Protein AF-A0A159Z6B5-F1 (afdb_monomer_lite)

Foldseek 3Di:
DQPPVCVVVQVVLVVVVWHWDALDDPHPDIDTKDFFPQFFPAAQAQVVEPEFQALVNNGHHRIPPPAAWGFTHHRVSDTDTDHDD

Structure (mmCIF, N/CA/C/O backbone):
data_AF-A0A159Z6B5-F1
#
_entry.id   AF-A0A159Z6B5-F1
#
loop_
_atom_site.group_PDB
_atom_site.id
_atom_site.type_symbol
_atom_site.label_atom_id
_atom_site.label_alt_id
_atom_site.label_comp_id
_atom_site.label_asym_id
_atom_site.label_entity_id
_atom_site.label_seq_id
_atom_site.pdbx_PDB_ins_code
_atom_site.Cartn_x
_atom_site.Cartn_y
_atom_site.Cartn_z
_atom_site.occupancy
_atom_site.B_iso_or_equiv
_atom_site.auth_seq_id
_atom_site.auth_comp_id
_atom_site.auth_asym_id
_atom_site.auth_atom_id
_atom_site.pdbx_PDB_model_num
ATOM 1 N N . MET A 1 1 ? 16.655 1.607 -11.956 1.00 59.25 1 MET A N 1
ATOM 2 C CA . MET A 1 1 ? 16.636 1.190 -13.375 1.00 59.25 1 MET A CA 1
ATOM 3 C C . MET A 1 1 ? 15.724 -0.025 -13.482 1.00 59.25 1 MET A C 1
ATOM 5 O O . MET A 1 1 ? 15.958 -0.974 -12.746 1.00 59.25 1 MET A O 1
ATOM 9 N N . ILE A 1 2 ? 14.648 0.029 -14.277 1.00 69.81 2 ILE A N 1
ATOM 10 C CA . ILE A 1 2 ? 13.715 -1.105 -14.420 1.00 69.81 2 ILE A CA 1
ATOM 11 C C . ILE A 1 2 ? 14.373 -2.147 -15.343 1.00 69.81 2 ILE A C 1
ATOM 13 O O . ILE A 1 2 ? 14.862 -1.757 -16.404 1.00 69.81 2 ILE A O 1
ATOM 17 N N . PRO A 1 3 ? 14.409 -3.441 -14.974 1.00 77.56 3 PRO A N 1
ATOM 18 C CA . PRO A 1 3 ? 14.941 -4.490 -15.837 1.00 77.56 3 PRO A CA 1
ATOM 19 C C . PRO A 1 3 ? 14.230 -4.513 -17.202 1.00 77.56 3 PRO A C 1
ATOM 21 O O . PRO A 1 3 ? 13.004 -4.385 -17.227 1.00 77.56 3 PRO A O 1
ATOM 24 N N . PRO A 1 4 ? 14.938 -4.755 -18.323 1.00 80.44 4 PRO A N 1
ATOM 25 C CA . PRO A 1 4 ? 14.328 -4.808 -19.658 1.00 80.44 4 PRO A CA 1
ATOM 26 C C . PRO A 1 4 ? 13.152 -5.791 -19.738 1.00 80.44 4 PRO A C 1
ATOM 28 O O . PRO A 1 4 ? 12.124 -5.488 -20.335 1.00 80.44 4 PRO A O 1
ATOM 31 N N . ALA A 1 5 ? 13.263 -6.927 -19.043 1.00 82.94 5 ALA A N 1
ATOM 32 C CA . ALA A 1 5 ? 12.218 -7.946 -18.950 1.00 82.94 5 ALA A CA 1
ATOM 33 C C . ALA A 1 5 ? 10.891 -7.433 -18.348 1.00 82.94 5 ALA A C 1
ATOM 35 O O . ALA A 1 5 ? 9.836 -7.996 -18.615 1.00 82.94 5 ALA A O 1
ATOM 36 N N . LEU A 1 6 ? 10.923 -6.355 -17.556 1.00 84.50 6 LEU A N 1
ATOM 37 C CA . LEU A 1 6 ? 9.746 -5.752 -16.919 1.00 84.50 6 LEU A CA 1
ATOM 38 C C . LEU A 1 6 ? 9.257 -4.484 -17.636 1.00 84.50 6 LEU A C 1
ATOM 40 O O . LEU A 1 6 ? 8.261 -3.893 -17.220 1.00 84.50 6 LEU A O 1
ATOM 44 N N . ALA A 1 7 ? 9.920 -4.056 -18.716 1.00 87.00 7 ALA A N 1
ATOM 45 C CA . ALA A 1 7 ? 9.600 -2.809 -19.409 1.00 87.00 7 ALA A CA 1
ATOM 46 C C . ALA A 1 7 ? 8.178 -2.803 -19.998 1.00 87.00 7 ALA A C 1
ATOM 48 O O . ALA A 1 7 ? 7.481 -1.790 -19.921 1.00 87.00 7 ALA A O 1
ATOM 49 N N . ALA A 1 8 ? 7.703 -3.942 -20.515 1.00 89.50 8 ALA A N 1
ATOM 50 C CA . ALA A 1 8 ? 6.337 -4.069 -21.021 1.00 89.50 8 ALA A CA 1
ATOM 51 C C . ALA A 1 8 ? 5.294 -3.850 -19.907 1.00 89.50 8 ALA A C 1
ATOM 53 O O . ALA A 1 8 ? 4.378 -3.042 -20.082 1.00 89.50 8 ALA A O 1
ATOM 54 N N . ALA A 1 9 ? 5.480 -4.480 -18.742 1.00 88.19 9 ALA A N 1
ATOM 55 C CA . ALA A 1 9 ? 4.614 -4.307 -17.573 1.00 88.19 9 ALA A CA 1
ATOM 56 C C . ALA A 1 9 ? 4.647 -2.866 -17.036 1.00 88.19 9 ALA A C 1
ATOM 58 O O . ALA A 1 9 ? 3.600 -2.283 -16.751 1.00 88.19 9 ALA A O 1
ATOM 59 N N . ALA A 1 10 ? 5.833 -2.252 -16.985 1.00 89.62 10 ALA A N 1
ATOM 60 C CA . ALA A 1 10 ? 5.982 -0.851 -16.610 1.00 89.62 10 ALA A CA 1
ATOM 61 C C . ALA A 1 10 ? 5.224 0.080 -17.567 1.00 89.62 10 ALA A C 1
ATOM 63 O O . ALA A 1 10 ? 4.493 0.965 -17.126 1.00 89.62 10 ALA A O 1
ATOM 64 N N . SER A 1 11 ? 5.339 -0.155 -18.877 1.00 91.31 11 SER A N 1
ATOM 65 C CA . SER A 1 11 ? 4.638 0.638 -19.887 1.00 91.31 11 SER A CA 1
ATOM 66 C C . SER A 1 11 ? 3.116 0.507 -19.769 1.00 91.31 11 SER A C 1
ATOM 68 O O . SER A 1 11 ? 2.408 1.505 -19.871 1.00 91.31 11 SER A O 1
ATOM 70 N N . ALA A 1 12 ? 2.604 -0.700 -19.506 1.00 91.94 12 ALA A N 1
ATOM 71 C CA . ALA A 1 12 ? 1.179 -0.933 -19.295 1.00 91.94 12 ALA A CA 1
ATOM 72 C C . ALA A 1 12 ? 0.673 -0.199 -18.049 1.00 91.94 12 ALA A C 1
ATOM 74 O O . ALA A 1 12 ? -0.353 0.469 -18.112 1.00 91.94 12 ALA A O 1
ATOM 75 N N . CYS A 1 13 ? 1.436 -0.246 -16.954 1.00 92.56 13 CYS A N 1
ATOM 76 C CA . CYS A 1 13 ? 1.109 0.472 -15.727 1.00 92.56 13 CYS A CA 1
ATOM 77 C C . CYS A 1 13 ? 0.987 1.985 -15.946 1.00 92.56 13 CYS A C 1
ATOM 79 O O . CYS A 1 13 ? -0.008 2.591 -15.552 1.00 92.56 13 CYS A O 1
ATOM 81 N N . VAL A 1 14 ? 1.979 2.585 -16.610 1.00 92.06 14 VAL A N 1
ATOM 82 C CA . VAL A 1 14 ? 1.993 4.030 -16.879 1.00 92.06 14 VAL A CA 1
ATOM 83 C C . VAL A 1 14 ? 0.861 4.428 -17.825 1.00 92.06 14 VAL A C 1
ATOM 85 O O . VAL A 1 14 ? 0.209 5.443 -17.591 1.00 92.06 14 VAL A O 1
ATOM 88 N N . ARG A 1 15 ? 0.553 3.612 -18.845 1.00 91.94 15 ARG A N 1
ATOM 89 C CA . ARG A 1 15 ? -0.604 3.847 -19.730 1.00 91.94 15 ARG A CA 1
ATOM 90 C C . ARG A 1 15 ? -1.937 3.832 -18.981 1.00 91.94 15 ARG A C 1
ATOM 92 O O . ARG A 1 15 ? -2.824 4.601 -19.329 1.00 91.94 15 ARG A O 1
ATOM 99 N N . SER A 1 16 ? -2.063 3.009 -17.942 1.00 87.25 16 SER A N 1
ATOM 100 C CA . SER A 1 16 ? -3.241 2.979 -17.066 1.00 87.25 16 SER A CA 1
ATOM 101 C C . SER A 1 16 ? -3.279 4.124 -16.040 1.00 87.25 16 SER A C 1
ATOM 103 O O . SER A 1 16 ? -4.194 4.172 -15.221 1.00 87.25 16 SER A O 1
ATOM 105 N N . GLY A 1 17 ? -2.301 5.038 -16.053 1.00 88.19 17 GLY A N 1
ATOM 106 C CA . GLY A 1 17 ? -2.197 6.154 -15.105 1.00 88.19 17 GLY A CA 1
ATOM 107 C C . GLY A 1 17 ? -1.526 5.797 -13.775 1.00 88.19 17 GLY A C 1
ATOM 108 O O . GLY A 1 17 ? -1.583 6.575 -12.825 1.00 88.19 17 GLY A O 1
ATOM 109 N N . GLY A 1 18 ? -0.903 4.621 -13.688 1.00 91.88 18 GLY A N 1
ATOM 110 C CA . GLY A 1 18 ? -0.139 4.189 -12.526 1.00 91.88 18 GLY A CA 1
ATOM 111 C C . GLY A 1 18 ? 1.337 4.585 -12.582 1.00 91.88 18 GLY A C 1
ATOM 112 O O . GLY A 1 18 ? 1.859 5.096 -13.571 1.00 91.88 18 GLY A O 1
ATOM 113 N N . ARG A 1 19 ? 2.043 4.297 -11.493 1.00 90.56 19 ARG A N 1
ATOM 114 C CA . ARG A 1 19 ? 3.491 4.428 -11.345 1.00 90.56 19 ARG A CA 1
ATOM 115 C C . ARG A 1 19 ? 4.078 3.048 -11.115 1.00 90.56 19 ARG A C 1
ATOM 117 O O . ARG A 1 19 ? 3.684 2.356 -10.184 1.00 90.56 19 ARG A O 1
ATOM 124 N N . TYR A 1 20 ? 5.032 2.646 -11.945 1.00 90.06 20 TYR A N 1
ATOM 125 C CA . TYR A 1 20 ? 5.719 1.372 -11.767 1.00 90.06 20 TYR A CA 1
ATOM 126 C C . TYR A 1 20 ? 6.934 1.557 -10.860 1.00 90.06 20 TYR A C 1
ATOM 128 O O . TYR A 1 20 ? 7.788 2.403 -11.132 1.00 90.06 20 TYR A O 1
ATOM 136 N N . GLY A 1 21 ? 7.013 0.789 -9.779 1.00 88.75 21 GLY A N 1
ATOM 137 C CA . GLY A 1 21 ? 8.056 0.957 -8.771 1.00 88.75 21 GLY A CA 1
ATOM 138 C C . GLY A 1 21 ? 8.352 -0.326 -8.000 1.00 88.75 21 GLY A C 1
ATOM 139 O O . GLY A 1 21 ? 7.637 -1.316 -8.160 1.00 88.75 21 GLY A O 1
ATOM 140 N N . PRO A 1 22 ? 9.413 -0.334 -7.183 1.00 86.88 22 PRO A N 1
ATOM 141 C CA . PRO A 1 22 ? 9.708 -1.455 -6.302 1.00 86.88 22 PRO A CA 1
ATOM 142 C C . PRO A 1 22 ? 8.657 -1.560 -5.187 1.00 86.88 22 PRO A C 1
ATOM 144 O O . PRO A 1 22 ? 8.192 -0.546 -4.670 1.00 86.88 22 PRO A O 1
ATOM 147 N N . ARG A 1 23 ? 8.310 -2.790 -4.794 1.00 84.50 23 ARG A N 1
ATOM 148 C CA . ARG A 1 23 ? 7.340 -3.082 -3.716 1.00 84.50 23 ARG A CA 1
ATOM 149 C C . ARG A 1 23 ? 7.835 -2.742 -2.303 1.00 84.50 23 ARG A C 1
ATOM 151 O O . ARG A 1 23 ? 7.048 -2.715 -1.368 1.00 84.50 23 ARG A O 1
ATOM 158 N N . GLY A 1 24 ? 9.121 -2.437 -2.152 1.00 76.25 24 GLY A N 1
ATOM 159 C CA . GLY A 1 24 ? 9.741 -2.065 -0.885 1.00 76.25 24 GLY A CA 1
ATOM 160 C C . GLY A 1 24 ? 11.180 -1.594 -1.079 1.00 76.25 24 GLY A C 1
ATOM 161 O O . GLY A 1 24 ? 11.758 -1.748 -2.159 1.00 76.25 24 GLY A O 1
ATOM 162 N N . SER A 1 25 ? 11.763 -1.012 -0.029 1.00 65.69 25 SER A N 1
ATOM 163 C CA . SER A 1 25 ? 13.160 -0.572 -0.049 1.00 65.69 25 SER A CA 1
ATOM 164 C C . SER A 1 25 ? 14.079 -1.800 -0.088 1.00 65.69 25 SER A C 1
ATOM 166 O O . SE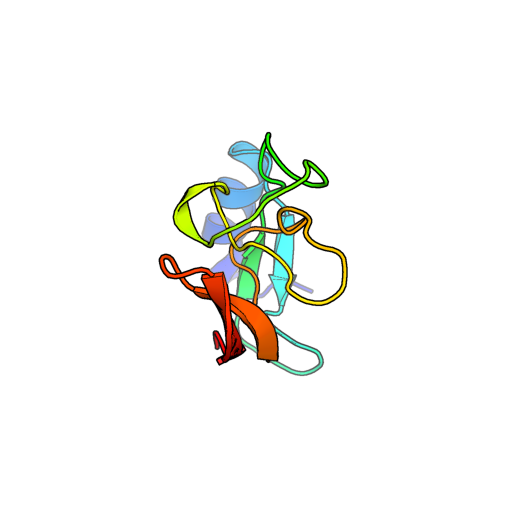R A 1 25 ? 14.206 -2.510 0.903 1.00 65.69 25 SER A O 1
ATOM 168 N N . GLY A 1 26 ? 14.664 -2.092 -1.254 1.00 66.56 26 GLY A N 1
ATOM 169 C CA . GLY A 1 26 ? 15.552 -3.246 -1.471 1.00 66.56 26 GLY A CA 1
ATOM 170 C C . GLY A 1 26 ? 14.922 -4.453 -2.182 1.00 66.56 26 GLY A C 1
ATOM 171 O O . GLY A 1 26 ? 15.638 -5.396 -2.521 1.00 66.56 26 GLY A O 1
ATOM 172 N N . SER A 1 27 ? 13.618 -4.431 -2.475 1.00 68.81 27 SER A N 1
ATOM 173 C CA . SER A 1 27 ? 12.955 -5.528 -3.194 1.00 68.81 27 SER A CA 1
ATOM 174 C C . SER A 1 27 ? 13.307 -5.518 -4.687 1.00 68.81 27 SER A C 1
ATOM 176 O O . SER A 1 27 ? 13.241 -4.482 -5.348 1.00 68.81 27 SER A O 1
ATOM 178 N N . ARG A 1 28 ? 13.617 -6.695 -5.256 1.00 75.06 28 ARG A N 1
ATOM 179 C CA . ARG A 1 28 ? 13.740 -6.888 -6.722 1.00 75.06 28 ARG A CA 1
ATOM 180 C C . ARG A 1 28 ? 12.380 -7.058 -7.413 1.00 75.06 28 ARG A C 1
ATOM 182 O O . ARG A 1 28 ? 12.324 -7.154 -8.636 1.00 75.06 28 ARG A O 1
ATOM 189 N N . SER A 1 29 ? 11.307 -7.090 -6.626 1.00 82.88 29 SER A N 1
ATOM 190 C CA . SER A 1 29 ? 9.922 -7.182 -7.080 1.00 82.88 29 SER A CA 1
ATOM 191 C C . SER A 1 29 ? 9.361 -5.793 -7.357 1.00 82.88 29 SER A C 1
ATOM 193 O O . SER A 1 29 ? 9.466 -4.888 -6.525 1.00 82.88 29 SER A O 1
ATOM 195 N N . TYR A 1 30 ? 8.737 -5.645 -8.521 1.00 87.75 30 TYR A N 1
ATOM 196 C CA . TYR A 1 30 ? 8.108 -4.406 -8.959 1.00 87.75 30 TYR A CA 1
ATOM 197 C C . TYR A 1 30 ? 6.598 -4.589 -9.048 1.00 87.75 30 TYR A C 1
ATOM 199 O O . TYR A 1 30 ? 6.116 -5.685 -9.327 1.00 87.75 30 TYR A O 1
ATOM 207 N N . ALA A 1 31 ? 5.860 -3.508 -8.838 1.00 90.38 31 ALA A N 1
ATOM 208 C CA . ALA A 1 31 ? 4.418 -3.484 -9.000 1.00 90.38 31 ALA A CA 1
ATOM 209 C C . ALA A 1 31 ? 3.952 -2.173 -9.625 1.00 90.38 31 ALA A C 1
ATOM 211 O O . ALA A 1 31 ? 4.659 -1.159 -9.628 1.00 90.38 31 ALA A O 1
ATOM 212 N N . CYS A 1 32 ? 2.730 -2.217 -10.149 1.00 92.50 32 CYS A N 1
ATOM 213 C CA . CYS A 1 32 ? 2.017 -1.028 -10.565 1.00 92.50 32 CYS A CA 1
ATOM 214 C C . CYS A 1 32 ? 1.282 -0.420 -9.372 1.00 92.50 32 CYS A C 1
ATOM 216 O O . CYS A 1 32 ? 0.386 -1.047 -8.813 1.00 92.50 32 CYS A O 1
ATOM 218 N N . PHE A 1 33 ? 1.654 0.800 -9.006 1.00 92.44 33 PHE A N 1
ATOM 219 C CA . PHE A 1 33 ? 0.988 1.588 -7.981 1.00 92.44 33 PHE A CA 1
ATOM 220 C C . PHE A 1 33 ? 0.030 2.566 -8.640 1.00 92.44 33 PHE A C 1
ATOM 222 O O . PHE A 1 33 ? 0.413 3.306 -9.541 1.00 92.44 33 PHE A O 1
ATOM 229 N N . THR A 1 34 ? -1.203 2.620 -8.169 1.00 94.00 34 THR A N 1
ATOM 230 C CA . THR A 1 34 ? -2.200 3.592 -8.625 1.00 94.00 34 THR A CA 1
ATOM 231 C C . THR A 1 34 ? -2.693 4.404 -7.442 1.00 94.00 34 THR A C 1
ATOM 233 O O . THR A 1 34 ? -2.682 3.915 -6.313 1.00 94.00 34 THR A O 1
ATOM 236 N N . THR A 1 35 ? -3.094 5.649 -7.688 1.00 93.69 35 THR A N 1
ATOM 237 C CA . THR A 1 35 ? -3.758 6.478 -6.678 1.00 93.69 35 THR A CA 1
ATOM 238 C C . THR A 1 35 ? -5.264 6.241 -6.782 1.00 93.69 35 THR A C 1
ATOM 240 O O . THR A 1 35 ? -5.845 6.567 -7.823 1.00 93.69 35 THR A O 1
ATOM 243 N N . PRO A 1 36 ? -5.916 5.677 -5.751 1.00 93.62 36 PRO A N 1
ATOM 244 C CA . PRO A 1 36 ? -7.364 5.506 -5.745 1.00 93.62 36 PRO A CA 1
ATOM 245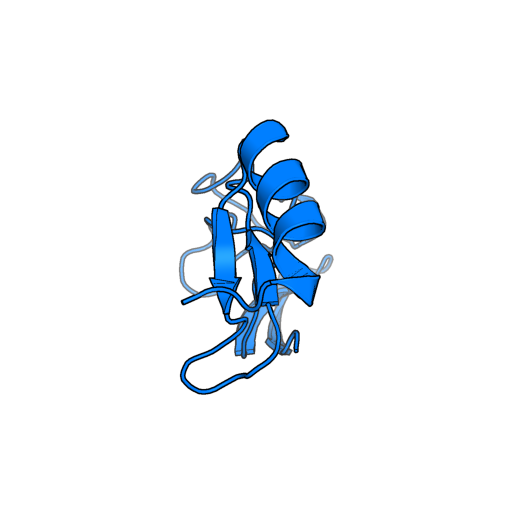 C C . PRO A 1 36 ? -8.095 6.848 -5.821 1.00 93.62 36 PRO A C 1
ATOM 247 O O . PRO A 1 36 ? -7.615 7.859 -5.309 1.00 93.62 36 PRO A O 1
ATOM 250 N N . ARG A 1 37 ? -9.294 6.872 -6.413 1.00 93.81 37 ARG A N 1
ATOM 251 C CA . ARG A 1 37 ? -10.107 8.106 -6.508 1.00 93.81 37 ARG A CA 1
ATOM 252 C C . ARG A 1 37 ? -10.627 8.587 -5.152 1.00 93.81 37 ARG A C 1
ATOM 254 O O . ARG A 1 37 ? -11.016 9.741 -5.000 1.00 93.81 37 ARG A O 1
ATOM 261 N N . ASP A 1 38 ? -10.688 7.679 -4.195 1.00 95.31 38 ASP A N 1
ATOM 262 C CA . ASP A 1 38 ? -11.101 7.876 -2.814 1.00 95.31 38 ASP A CA 1
ATOM 263 C C . ASP A 1 38 ? -9.927 8.167 -1.870 1.00 95.31 38 ASP A C 1
ATOM 265 O O . ASP A 1 38 ? -10.163 8.387 -0.688 1.00 95.31 38 ASP A O 1
ATOM 269 N N . ALA A 1 39 ? -8.687 8.227 -2.371 1.00 95.00 39 ALA A N 1
ATOM 270 C CA . ALA A 1 39 ? -7.503 8.538 -1.573 1.00 95.00 39 ALA A CA 1
ATOM 271 C C . ALA A 1 39 ? -7.713 9.781 -0.686 1.00 95.00 39 ALA A C 1
ATOM 273 O O . ALA A 1 39 ? -8.087 10.851 -1.165 1.00 95.00 39 ALA A O 1
ATOM 274 N N . GLY A 1 40 ? -7.461 9.633 0.618 1.00 94.94 40 GLY A N 1
ATOM 275 C CA . GLY A 1 40 ? -7.594 10.704 1.608 1.00 94.94 40 GLY A CA 1
ATOM 276 C C . GLY A 1 40 ? -9.018 10.981 2.103 1.00 94.94 40 GLY A C 1
ATOM 277 O O . GLY A 1 40 ? -9.168 11.751 3.049 1.00 94.94 40 GLY A O 1
ATOM 278 N N . LYS A 1 41 ? -10.056 10.352 1.536 1.00 96.88 41 LYS A N 1
ATOM 279 C CA . LYS A 1 41 ? -11.420 10.446 2.081 1.00 96.88 41 LYS A CA 1
ATOM 280 C C . LYS A 1 41 ? -11.508 9.773 3.446 1.00 96.88 41 LYS A C 1
ATOM 282 O O . LYS A 1 41 ? -10.826 8.779 3.683 1.00 96.88 41 LYS A O 1
ATOM 287 N N . SER A 1 42 ? -12.368 10.289 4.319 1.00 96.56 42 SER A N 1
ATOM 288 C CA . SER A 1 42 ? -12.644 9.679 5.621 1.00 96.56 42 SER A CA 1
ATOM 289 C C . SER A 1 42 ? -13.307 8.309 5.462 1.00 96.56 42 SER A C 1
ATOM 291 O O . SER A 1 42 ? -14.178 8.141 4.610 1.00 96.56 42 SER A O 1
ATOM 293 N N . CYS A 1 43 ? -12.924 7.353 6.303 1.00 96.31 43 CYS A N 1
ATOM 294 C CA . CYS A 1 43 ? -13.445 5.988 6.289 1.00 96.31 43 CYS A CA 1
ATOM 295 C C . CYS A 1 43 ? -13.607 5.433 7.709 1.00 96.31 43 CYS A C 1
ATOM 297 O O . CYS A 1 43 ? -12.967 5.892 8.656 1.00 96.31 43 CYS A O 1
ATOM 299 N N . SER A 1 44 ? -14.472 4.430 7.847 1.00 95.25 44 SER A N 1
ATOM 300 C CA . SER A 1 44 ? -14.796 3.772 9.121 1.00 95.25 44 SER A CA 1
ATOM 301 C C . SER A 1 44 ? -14.560 2.258 9.106 1.00 95.25 44 SER A C 1
ATOM 303 O O . SER A 1 44 ? -14.499 1.627 10.161 1.00 95.25 44 SER A O 1
ATOM 305 N N . LYS A 1 45 ? -14.410 1.672 7.916 1.00 94.75 45 LYS A N 1
ATOM 306 C CA . LYS A 1 45 ? -14.178 0.241 7.682 1.00 94.75 45 LYS A CA 1
ATOM 307 C C . LYS A 1 45 ? -13.460 0.023 6.347 1.00 94.75 45 LYS A C 1
ATOM 309 O O . LYS A 1 45 ? -13.430 0.930 5.516 1.00 94.75 45 LYS A O 1
ATOM 314 N N . ALA A 1 46 ? -12.893 -1.167 6.136 1.00 93.00 46 ALA A N 1
ATOM 315 C CA . A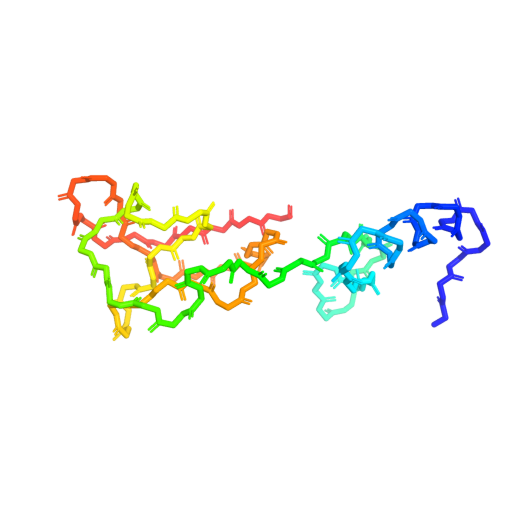LA A 1 46 ? -12.158 -1.502 4.906 1.00 93.00 46 ALA A CA 1
ATOM 316 C C . ALA A 1 46 ? -12.978 -1.240 3.632 1.00 93.00 46 ALA A C 1
ATOM 318 O O . ALA A 1 46 ? -12.504 -0.526 2.752 1.00 93.00 46 ALA A O 1
ATOM 319 N N . SER A 1 47 ? -14.214 -1.747 3.567 1.00 93.75 47 SER A N 1
ATOM 320 C CA . SER A 1 47 ? -15.102 -1.631 2.402 1.00 93.75 47 SER A CA 1
ATOM 321 C C . SER A 1 47 ? -15.474 -0.204 1.986 1.00 93.75 47 SER A C 1
ATOM 323 O O . SER A 1 47 ? -16.080 -0.031 0.933 1.00 93.75 47 SER A O 1
ATOM 325 N N . ASP A 1 48 ? -15.187 0.812 2.807 1.00 94.81 48 ASP A N 1
ATOM 326 C CA . ASP A 1 48 ? -15.427 2.214 2.433 1.00 94.81 48 ASP A CA 1
ATOM 327 C C . ASP A 1 48 ? -14.428 2.700 1.366 1.00 94.81 48 ASP A C 1
ATOM 329 O O . ASP A 1 48 ? -14.691 3.694 0.687 1.00 94.81 48 ASP A O 1
ATOM 333 N N . CYS A 1 49 ? -13.287 2.015 1.223 1.00 95.06 49 CYS A N 1
ATOM 334 C CA . CYS A 1 49 ? -12.186 2.419 0.358 1.00 95.06 49 CYS A CA 1
ATOM 335 C C . CYS A 1 49 ? -11.915 1.391 -0.748 1.00 95.06 49 CYS A C 1
ATOM 337 O O . CYS A 1 49 ? -12.070 0.189 -0.547 1.00 95.06 49 CYS A O 1
ATOM 339 N N . SER A 1 50 ? -11.406 1.848 -1.894 1.00 94.06 50 SER A N 1
ATOM 340 C CA . SER A 1 50 ? -10.968 0.957 -2.983 1.00 94.06 50 SER A CA 1
ATOM 341 C C . SER A 1 50 ? -9.709 0.161 -2.613 1.00 94.06 50 SER A C 1
ATOM 343 O O . SER A 1 50 ? -9.497 -0.937 -3.123 1.00 94.06 50 SER A O 1
ATOM 345 N N . SER A 1 51 ? -8.870 0.735 -1.740 1.00 92.94 51 SER A N 1
ATOM 346 C CA . SER A 1 51 ? -7.603 0.155 -1.279 1.00 92.94 51 SER A CA 1
ATOM 347 C C . SER A 1 51 ? -7.722 -0.355 0.160 1.00 92.94 51 SER A C 1
ATOM 349 O O . SER A 1 51 ? -8.121 -1.491 0.388 1.00 92.94 51 SER A O 1
ATOM 351 N N . ALA A 1 52 ? -7.401 0.483 1.145 1.00 95.00 52 ALA A N 1
ATOM 352 C CA . ALA A 1 52 ? -7.540 0.166 2.560 1.00 95.00 52 ALA A CA 1
ATOM 353 C C . ALA A 1 52 ? -7.885 1.427 3.356 1.00 95.00 52 ALA A C 1
ATOM 355 O O . ALA A 1 52 ? -7.477 2.530 2.986 1.00 95.00 52 ALA A O 1
ATOM 356 N N . CYS A 1 53 ? -8.597 1.258 4.468 1.00 96.69 53 CYS A N 1
ATOM 357 C CA . CYS A 1 53 ? -8.873 2.332 5.416 1.00 96.69 53 CYS A CA 1
ATOM 358 C C . CYS A 1 53 ? -7.771 2.379 6.482 1.00 96.69 53 CYS A C 1
ATOM 360 O O . CYS A 1 53 ? -7.659 1.451 7.283 1.00 96.69 53 CYS A O 1
ATOM 362 N N . LEU A 1 54 ? -6.947 3.431 6.506 1.00 96.62 54 LEU A N 1
ATOM 363 C CA . LEU A 1 54 ? -5.833 3.560 7.451 1.00 96.62 54 LEU A CA 1
ATOM 364 C C . LEU A 1 54 ? -6.358 3.823 8.867 1.00 96.62 54 LEU A C 1
ATOM 366 O O . LEU A 1 54 ? -6.990 4.843 9.126 1.00 96.62 54 LEU A O 1
ATOM 370 N N . ALA A 1 55 ? -6.041 2.944 9.817 1.00 95.94 55 ALA A N 1
ATOM 371 C CA . ALA A 1 55 ? -6.572 3.005 11.182 1.00 95.94 55 ALA A CA 1
ATOM 372 C C . ALA A 1 55 ? -6.075 4.214 11.991 1.00 95.94 55 ALA A C 1
ATOM 374 O O . ALA A 1 55 ? -6.734 4.625 12.950 1.00 95.94 55 ALA A O 1
ATOM 375 N N . ARG A 1 56 ? -4.905 4.755 11.624 1.00 92.81 56 ARG A N 1
ATOM 376 C CA . ARG A 1 56 ? -4.259 5.885 12.307 1.00 92.81 56 ARG A CA 1
ATOM 377 C C . ARG A 1 56 ? -4.912 7.222 11.972 1.00 92.81 56 ARG A C 1
ATOM 379 O O . ARG A 1 56 ? -5.081 8.051 12.857 1.00 92.81 56 ARG A O 1
ATOM 386 N N . SER A 1 57 ? -5.251 7.426 10.703 1.00 94.56 57 SER A N 1
ATOM 387 C CA . SER A 1 57 ? -5.824 8.675 10.188 1.00 94.56 57 SER A CA 1
ATOM 388 C C . SER A 1 57 ? -7.317 8.580 9.884 1.00 94.56 57 SER A C 1
ATOM 390 O O . SER A 1 57 ? -7.927 9.605 9.605 1.00 94.56 57 SER A O 1
ATOM 392 N N . LEU A 1 58 ? -7.897 7.374 9.926 1.00 95.25 58 LEU A N 1
ATOM 393 C CA . LEU A 1 58 ? -9.274 7.093 9.508 1.00 95.25 58 LEU A CA 1
ATOM 394 C C . LEU A 1 58 ? -9.553 7.612 8.093 1.00 95.25 58 LEU A C 1
ATOM 396 O O . LEU A 1 58 ? -10.592 8.213 7.823 1.00 95.25 58 LEU A O 1
ATOM 400 N N . SER A 1 59 ? -8.590 7.401 7.192 1.00 96.69 59 SER A N 1
ATOM 401 C CA . SER A 1 59 ? -8.671 7.846 5.804 1.00 96.69 59 SER A CA 1
ATOM 402 C C . SER A 1 59 ? -8.247 6.765 4.813 1.00 96.69 59 SER A C 1
ATOM 404 O O . SER A 1 59 ? -7.412 5.908 5.115 1.00 96.69 59 SER A O 1
ATOM 406 N N . CYS A 1 60 ? -8.831 6.798 3.617 1.00 96.81 60 CYS A N 1
ATOM 407 C CA . CYS A 1 60 ? -8.514 5.860 2.551 1.00 96.81 60 CYS A CA 1
ATOM 408 C C .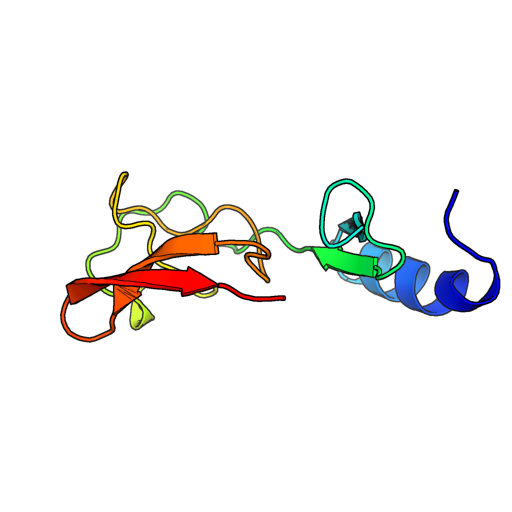 CYS A 1 60 ? -7.069 6.029 2.079 1.00 96.81 60 CYS A C 1
ATOM 410 O O . CYS A 1 60 ? -6.576 7.146 1.885 1.00 96.81 60 CYS A O 1
ATOM 412 N N . ALA A 1 61 ? -6.397 4.897 1.881 1.00 95.81 61 ALA A N 1
ATOM 413 C CA . ALA A 1 61 ? -4.988 4.841 1.543 1.00 95.81 61 ALA A CA 1
ATOM 414 C C . ALA A 1 61 ? -4.671 5.594 0.235 1.00 95.81 61 ALA A C 1
ATOM 416 O O . ALA A 1 61 ? -5.432 5.521 -0.733 1.00 95.81 61 ALA A O 1
ATOM 417 N N . PRO A 1 62 ? -3.516 6.281 0.163 1.00 93.62 62 PRO A N 1
ATOM 418 C CA . PRO A 1 62 ? -3.140 7.069 -1.009 1.00 93.62 62 PRO A CA 1
ATOM 419 C C . PRO A 1 62 ? -2.663 6.221 -2.196 1.00 93.62 62 PRO A C 1
ATOM 421 O O . PRO A 1 62 ? -2.476 6.751 -3.288 1.00 93.62 62 PRO A O 1
ATOM 424 N N . LEU A 1 63 ? -2.423 4.925 -1.987 1.00 92.31 63 LEU A N 1
ATOM 425 C CA . LEU A 1 63 ? -1.856 4.013 -2.976 1.00 92.31 63 LEU A CA 1
ATOM 426 C C . LEU A 1 63 ? -2.615 2.684 -2.989 1.00 92.31 63 LEU A C 1
ATOM 428 O O . LEU A 1 63 ? -3.082 2.205 -1.953 1.00 92.31 63 LEU A O 1
ATOM 432 N N . GLN A 1 64 ? -2.685 2.079 -4.171 1.00 91.94 64 GLN A N 1
ATOM 433 C CA . GLN A 1 64 ? -3.213 0.742 -4.412 1.00 91.94 64 GLN A CA 1
ATOM 434 C C . GLN A 1 64 ? -2.314 -0.015 -5.402 1.00 91.94 64 GLN A C 1
ATOM 436 O O . GLN A 1 64 ? -2.090 0.488 -6.510 1.00 91.94 64 GLN A O 1
ATOM 441 N N . PRO A 1 65 ? -1.830 -1.220 -5.050 1.00 90.94 65 PRO A N 1
ATOM 442 C CA . PRO A 1 65 ? -1.945 -1.862 -3.736 1.00 90.94 65 PRO A CA 1
ATOM 443 C C . PRO A 1 65 ? -1.119 -1.140 -2.659 1.00 90.94 65 PRO A C 1
ATOM 445 O O . PRO A 1 65 ? -0.092 -0.525 -2.958 1.00 90.94 65 PRO A O 1
ATOM 448 N N . LEU A 1 66 ? -1.553 -1.231 -1.401 1.00 91.00 66 LEU A N 1
ATOM 449 C CA . LEU A 1 66 ? -0.815 -0.704 -0.253 1.00 91.00 66 LEU A CA 1
ATOM 450 C C . LEU A 1 66 ? 0.194 -1.752 0.250 1.00 91.00 66 LEU A C 1
ATOM 452 O O . LEU A 1 66 ? -0.096 -2.512 1.169 1.00 91.00 66 LEU A O 1
ATOM 456 N N . PHE A 1 67 ? 1.365 -1.813 -0.387 1.00 90.94 67 PHE A N 1
ATOM 457 C CA . PHE A 1 67 ? 2.443 -2.735 -0.008 1.00 90.94 67 PHE A CA 1
ATOM 458 C C . PHE A 1 67 ? 3.122 -2.355 1.314 1.00 90.94 67 PHE A C 1
ATOM 460 O O . PHE A 1 67 ? 3.210 -1.176 1.673 1.00 90.94 67 PHE A O 1
ATOM 467 N N . GLY A 1 68 ? 3.647 -3.364 2.008 1.00 88.56 68 GLY A N 1
ATOM 468 C CA . GLY A 1 68 ? 4.222 -3.253 3.346 1.00 88.56 68 GLY A CA 1
ATOM 469 C C . GLY A 1 68 ? 3.209 -3.559 4.451 1.00 88.56 68 GLY A C 1
ATOM 470 O O . GLY A 1 68 ? 2.088 -3.991 4.189 1.00 88.56 68 GLY A O 1
ATOM 471 N N . CYS A 1 69 ? 3.623 -3.350 5.701 1.00 91.88 69 CYS A N 1
ATOM 472 C CA . CYS A 1 69 ? 2.779 -3.547 6.878 1.00 91.88 69 CYS A CA 1
ATOM 473 C C . CYS A 1 69 ? 2.176 -2.221 7.339 1.00 91.88 69 CYS A C 1
ATOM 475 O O . CYS A 1 69 ? 2.906 -1.305 7.721 1.00 91.88 69 CYS A O 1
ATOM 477 N N . HIS A 1 70 ? 0.847 -2.139 7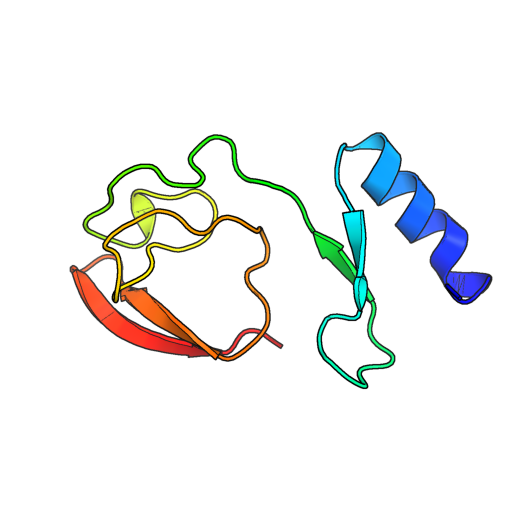.336 1.00 93.62 70 HIS A N 1
ATOM 478 C CA . HIS A 1 70 ? 0.100 -0.942 7.720 1.00 93.62 70 HIS A CA 1
ATOM 479 C C . HIS A 1 70 ? -1.020 -1.287 8.695 1.00 93.62 70 HIS A C 1
ATOM 481 O O . HIS A 1 70 ? -1.632 -2.350 8.612 1.00 93.62 70 HIS A O 1
ATOM 487 N N . GLU A 1 71 ? -1.315 -0.368 9.611 1.00 96.00 71 GLU A N 1
ATOM 488 C CA . GLU A 1 71 ? -2.481 -0.475 10.488 1.00 96.00 71 GLU A CA 1
ATOM 489 C C . GLU A 1 71 ? -3.727 -0.007 9.734 1.00 96.00 71 GLU A C 1
ATOM 491 O O . GLU A 1 71 ? -3.832 1.162 9.343 1.00 96.00 71 GLU A O 1
ATOM 496 N N . VAL A 1 72 ? -4.681 -0.911 9.539 1.00 96.50 72 VAL A N 1
ATOM 497 C CA . VAL A 1 72 ? -5.904 -0.685 8.766 1.00 96.50 72 VAL A CA 1
ATOM 498 C C . VAL A 1 72 ? -7.140 -1.115 9.551 1.00 96.50 72 VAL A C 1
ATOM 500 O O . VAL A 1 72 ? -7.054 -1.879 10.515 1.00 96.50 72 VAL A O 1
ATOM 503 N N . LEU A 1 73 ? -8.303 -0.599 9.165 1.00 96.81 73 LEU A N 1
ATOM 504 C CA . LEU A 1 73 ? -9.583 -1.083 9.670 1.00 96.81 73 LEU A CA 1
ATOM 505 C C . LEU A 1 73 ? -10.078 -2.239 8.815 1.00 96.81 73 LEU A C 1
ATOM 507 O O . LEU A 1 73 ? -10.051 -2.155 7.595 1.00 96.81 73 LEU A O 1
ATOM 511 N N . THR A 1 74 ? -10.578 -3.284 9.463 1.00 94.25 74 THR A N 1
ATOM 512 C CA . THR A 1 74 ? -11.350 -4.361 8.823 1.00 94.25 74 THR A CA 1
ATOM 513 C C . THR A 1 74 ? -12.763 -3.894 8.460 1.00 94.25 74 THR A C 1
ATOM 515 O O . THR A 1 74 ? -13.201 -2.817 8.868 1.00 94.25 74 THR A O 1
ATOM 518 N N . ASP A 1 75 ? -13.536 -4.729 7.761 1.00 93.38 75 ASP A N 1
ATOM 519 C CA . ASP A 1 75 ? -14.952 -4.452 7.460 1.00 93.38 75 ASP A CA 1
ATOM 520 C C . ASP A 1 75 ? -15.844 -4.326 8.701 1.00 93.38 75 ASP A C 1
ATOM 522 O O . ASP A 1 75 ? -16.911 -3.718 8.652 1.00 93.38 75 ASP A O 1
ATOM 526 N N . ARG A 1 76 ? -15.392 -4.864 9.840 1.00 92.12 76 ARG A N 1
ATOM 527 C CA . ARG A 1 76 ? -16.064 -4.708 11.138 1.00 92.12 76 ARG A CA 1
ATOM 528 C C . ARG A 1 76 ? -15.576 -3.491 11.931 1.00 92.12 76 ARG A C 1
ATOM 530 O O . ARG A 1 76 ? -15.946 -3.347 13.090 1.00 92.12 76 ARG A O 1
ATOM 537 N N . GLY A 1 77 ? -14.715 -2.650 11.353 1.00 89.50 77 GLY A N 1
ATOM 538 C CA . GLY A 1 77 ? -14.121 -1.494 12.033 1.00 89.50 77 GLY A CA 1
ATOM 539 C C . GLY A 1 77 ? -13.054 -1.856 13.075 1.00 89.50 77 GLY A C 1
ATOM 540 O O . GLY A 1 77 ? -12.570 -0.984 13.793 1.00 89.50 77 GLY A O 1
ATOM 541 N N . ALA A 1 78 ? -12.655 -3.130 13.172 1.00 93.88 78 ALA A N 1
ATOM 542 C CA . ALA A 1 78 ? -11.564 -3.542 14.051 1.00 93.88 78 ALA A CA 1
ATOM 543 C C . ALA A 1 78 ? -10.213 -3.135 13.452 1.00 93.88 78 ALA 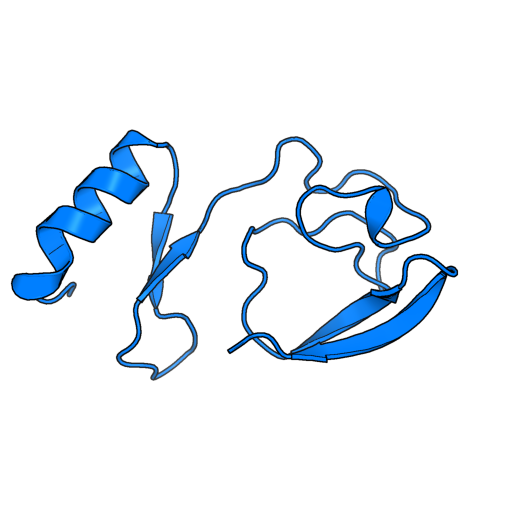A C 1
ATOM 545 O O . ALA A 1 78 ? -9.982 -3.355 12.260 1.00 93.88 78 ALA A O 1
ATOM 546 N N . ARG A 1 79 ? -9.328 -2.573 14.283 1.00 96.00 79 ARG A N 1
ATOM 547 C CA . ARG A 1 79 ? -7.949 -2.227 13.912 1.00 96.00 79 ARG A CA 1
ATOM 548 C C . ARG A 1 79 ? -7.098 -3.489 13.822 1.00 96.00 79 ARG A C 1
ATOM 550 O O . ARG A 1 79 ? -7.069 -4.267 14.772 1.00 96.00 79 ARG A O 1
ATOM 557 N N . VAL A 1 80 ? -6.395 -3.664 12.709 1.00 95.81 80 VAL A N 1
ATOM 558 C CA . VAL A 1 80 ? -5.458 -4.772 12.487 1.00 95.81 80 VAL A CA 1
ATOM 559 C C . VAL A 1 80 ? -4.217 -4.281 11.753 1.00 95.81 80 VAL A C 1
ATOM 561 O O . VAL A 1 80 ? -4.276 -3.317 10.992 1.00 95.81 80 VAL A O 1
ATOM 564 N N . THR A 1 81 ? -3.098 -4.973 11.938 1.00 95.75 81 THR A N 1
ATOM 565 C CA . THR A 1 81 ? -1.918 -4.787 11.090 1.00 95.75 81 THR A CA 1
ATOM 566 C C . THR A 1 81 ? -2.033 -5.716 9.892 1.00 95.75 81 THR A C 1
ATOM 568 O O . THR A 1 81 ? -1.997 -6.935 10.049 1.00 95.75 81 THR A O 1
ATOM 571 N N . GLN A 1 82 ? -2.172 -5.146 8.699 1.00 92.00 82 GLN A N 1
ATOM 572 C CA . GLN A 1 82 ? -2.189 -5.893 7.449 1.00 92.00 82 GLN A CA 1
ATOM 573 C C . GLN A 1 82 ? -0.853 -5.718 6.732 1.00 92.00 82 GLN A C 1
ATOM 575 O O . GLN A 1 82 ? -0.434 -4.596 6.451 1.00 92.00 82 GLN A O 1
ATOM 580 N N . CYS A 1 83 ? -0.201 -6.839 6.432 1.00 91.19 83 CYS A N 1
ATOM 581 C CA . CYS A 1 83 ? 1.018 -6.883 5.637 1.00 91.19 83 CYS A CA 1
ATOM 582 C C . CYS A 1 83 ? 0.696 -7.438 4.253 1.00 91.19 83 CYS A C 1
ATOM 584 O O . CYS A 1 83 ? 0.252 -8.579 4.131 1.00 91.19 83 CYS A O 1
ATOM 586 N N . LEU A 1 84 ? 0.915 -6.626 3.224 1.00 87.56 84 LEU A N 1
ATOM 587 C CA . LEU A 1 84 ? 0.835 -7.053 1.834 1.00 87.56 84 LEU A CA 1
ATOM 588 C C . LEU A 1 84 ? 2.256 -7.076 1.272 1.00 87.56 84 LEU A C 1
ATOM 590 O O . LEU A 1 84 ? 2.896 -6.023 1.208 1.00 87.56 84 LEU A O 1
ATOM 594 N N . ASP A 1 85 ? 2.746 -8.261 0.904 1.00 79.75 85 ASP A N 1
ATOM 595 C CA . ASP A 1 85 ? 4.015 -8.381 0.183 1.00 79.75 85 ASP A CA 1
ATOM 596 C C . ASP A 1 85 ? 3.807 -8.069 -1.278 1.00 79.75 85 ASP A C 1
ATOM 598 O O . ASP A 1 85 ? 2.916 -8.677 -1.924 1.00 79.75 85 ASP A O 1
#

Secondary structure (DSSP, 8-state):
---GGGHHHHHHHHHTT-EEEESSTT-S-EEEEB--TTTT-B-SSGGGSSS-EETTTTEE-SSBS--EEEEEE-TTS-EEEEEE-

Organism: NCBI:txid1335048

Radius of gyration: 14.12 Å; chains: 1; bounding box: 33×19×35 Å

pLDDT: mean 90.0, std 7.68, range [59.25, 96.88]

Sequence (85 aa):
MIPPALAAAASACVRSGGRYGPRGSGSRSYACFTTPRDAGKSCSKASDCSSACLARSLSCAPLQPLFGCHEVLTDRGARVTQCLD